Protein AF-A0A9D9YJC8-F1 (afdb_monomer_lite)

Structure (mmCIF, N/CA/C/O backbone):
data_AF-A0A9D9YJC8-F1
#
_entry.id   AF-A0A9D9YJC8-F1
#
loop_
_atom_site.group_PDB
_atom_site.id
_atom_site.type_symbol
_atom_site.label_atom_id
_atom_site.label_alt_id
_atom_site.label_comp_id
_atom_site.label_asym_id
_atom_site.label_entity_id
_atom_site.label_seq_id
_atom_site.pdbx_PDB_ins_code
_atom_site.Cartn_x
_atom_site.Cartn_y
_atom_site.Cartn_z
_atom_site.occupancy
_atom_site.B_iso_or_equiv
_atom_site.auth_seq_id
_atom_site.auth_comp_id
_atom_site.auth_asym_id
_atom_site.auth_atom_id
_atom_site.pdbx_PDB_model_num
ATOM 1 N N . MET A 1 1 ? -12.932 -6.168 7.542 1.00 72.75 1 MET A N 1
ATOM 2 C CA . MET A 1 1 ? -13.847 -5.045 7.820 1.00 72.75 1 MET A CA 1
ATOM 3 C C . MET A 1 1 ? -13.788 -4.081 6.643 1.00 72.75 1 MET A C 1
ATOM 5 O O . MET A 1 1 ? -12.686 -3.835 6.163 1.00 72.75 1 MET A O 1
ATOM 9 N N . LYS A 1 2 ? -14.938 -3.643 6.127 1.00 79.31 2 LYS A N 1
ATOM 10 C CA . LYS A 1 2 ? -15.033 -2.624 5.072 1.00 79.31 2 LYS A CA 1
ATOM 11 C C . LYS A 1 2 ? -15.544 -1.330 5.704 1.00 79.31 2 LYS A C 1
ATOM 13 O O . LYS A 1 2 ? -16.364 -1.413 6.618 1.00 79.31 2 LYS A O 1
ATOM 18 N N . ILE A 1 3 ? -15.028 -0.190 5.265 1.00 84.31 3 ILE A N 1
ATOM 19 C CA . ILE A 1 3 ? -15.571 1.124 5.637 1.00 84.31 3 ILE A CA 1
ATOM 20 C C . ILE A 1 3 ? -16.789 1.453 4.765 1.00 84.31 3 ILE A C 1
ATOM 22 O O . ILE A 1 3 ? -16.972 0.841 3.712 1.00 84.31 3 ILE A O 1
ATOM 26 N N . ASP A 1 4 ? -17.622 2.391 5.209 1.00 84.56 4 ASP A N 1
ATOM 27 C CA . ASP A 1 4 ? -18.735 2.907 4.407 1.00 84.56 4 ASP A CA 1
ATOM 28 C C . ASP A 1 4 ? -18.260 3.706 3.175 1.00 84.56 4 ASP A C 1
ATOM 30 O O . ASP A 1 4 ? -17.097 4.107 3.065 1.00 8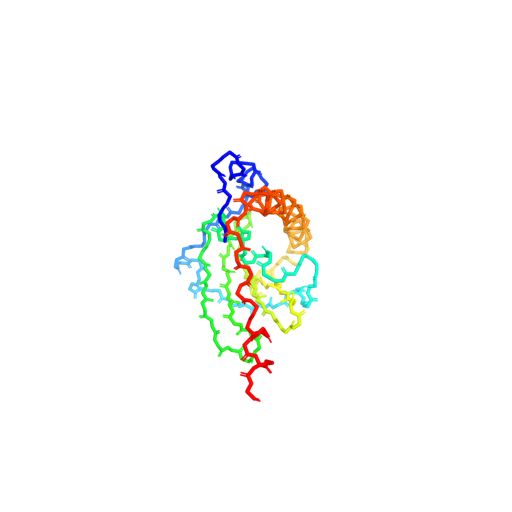4.56 4 ASP A O 1
ATOM 34 N N . GLU A 1 5 ? -19.184 3.959 2.245 1.00 80.19 5 GLU A N 1
ATOM 35 C CA . GLU A 1 5 ? -18.904 4.645 0.975 1.00 80.19 5 GLU A CA 1
ATOM 36 C C . GLU A 1 5 ? -18.399 6.090 1.148 1.00 80.19 5 GLU A C 1
ATOM 38 O O . GLU A 1 5 ? -17.593 6.562 0.345 1.00 80.19 5 GLU A O 1
ATOM 43 N N . ASN A 1 6 ? -18.793 6.806 2.206 1.00 77.81 6 ASN A N 1
ATOM 44 C CA . ASN A 1 6 ? -18.319 8.177 2.431 1.00 77.81 6 ASN A CA 1
ATOM 45 C C . ASN A 1 6 ? -16.844 8.193 2.856 1.00 77.81 6 ASN A C 1
ATOM 47 O O . ASN A 1 6 ? -16.055 9.025 2.398 1.00 77.81 6 ASN A O 1
ATOM 51 N N . HIS A 1 7 ? -16.445 7.256 3.715 1.00 81.56 7 HIS A N 1
ATOM 52 C CA . HIS A 1 7 ? -15.047 7.083 4.103 1.00 81.56 7 HIS A CA 1
ATOM 53 C C . HIS A 1 7 ? -14.195 6.499 2.979 1.00 81.56 7 HIS A C 1
ATOM 55 O O . HIS A 1 7 ? -13.018 6.852 2.872 1.00 81.56 7 HIS A O 1
ATOM 61 N N . LYS A 1 8 ? -14.791 5.693 2.100 1.00 81.75 8 LYS A N 1
ATOM 62 C CA . LYS A 1 8 ? -14.135 5.208 0.886 1.00 81.75 8 LYS A CA 1
ATOM 63 C C . LYS A 1 8 ? -13.747 6.350 -0.054 1.00 81.75 8 LYS A C 1
ATOM 65 O O . LYS A 1 8 ? -12.569 6.463 -0.362 1.00 81.75 8 LYS A O 1
ATOM 70 N N . LYS A 1 9 ? -14.656 7.290 -0.348 1.00 82.06 9 LYS A N 1
ATOM 71 C CA . LYS A 1 9 ? -14.341 8.494 -1.152 1.00 82.06 9 LYS A CA 1
ATOM 72 C C . LYS A 1 9 ? -13.158 9.294 -0.597 1.00 82.06 9 LYS A C 1
ATOM 74 O O . LYS A 1 9 ? -12.341 9.812 -1.349 1.00 82.06 9 LYS A O 1
ATOM 79 N N . SER A 1 10 ? -13.056 9.398 0.730 1.00 85.94 10 SER A N 1
ATOM 80 C CA . SER A 1 10 ? -11.928 10.085 1.377 1.00 85.94 10 SER A CA 1
ATOM 81 C C . SER A 1 10 ? -10.604 9.340 1.185 1.00 85.94 10 SER A C 1
ATOM 83 O O . SER A 1 10 ? -9.569 9.977 1.006 1.00 85.94 10 SER A O 1
ATOM 85 N N . LEU A 1 11 ? -10.621 8.003 1.235 1.00 87.12 11 LEU A N 1
ATOM 86 C CA . LEU A 1 11 ? -9.448 7.198 0.900 1.00 87.12 11 LEU A CA 1
ATOM 87 C C . LEU A 1 11 ? -9.098 7.328 -0.581 1.00 87.12 11 LEU A C 1
ATOM 89 O O . LEU A 1 11 ? -7.939 7.579 -0.884 1.00 87.12 11 LEU A O 1
ATOM 93 N N . ASP A 1 12 ? -10.075 7.256 -1.480 1.00 87.38 12 ASP A N 1
ATOM 94 C CA . ASP A 1 12 ? -9.840 7.379 -2.921 1.00 87.38 12 ASP A CA 1
ATOM 95 C C . ASP A 1 12 ? -9.124 8.699 -3.266 1.00 87.38 12 ASP A C 1
ATOM 97 O O . ASP A 1 12 ? -8.191 8.704 -4.062 1.00 87.38 12 ASP A O 1
ATOM 101 N N . LEU A 1 13 ? -9.446 9.802 -2.574 1.00 87.81 13 LEU A N 1
ATOM 102 C CA . LEU A 1 13 ? -8.731 11.080 -2.718 1.00 87.81 13 LEU A CA 1
ATOM 103 C C . LEU A 1 13 ? -7.248 11.006 -2.314 1.00 87.81 13 LEU A C 1
ATOM 105 O O . LEU A 1 13 ? -6.399 11.601 -2.976 1.00 87.81 13 LEU A O 1
ATOM 109 N N . PHE A 1 14 ? -6.900 10.281 -1.243 1.00 88.44 14 PHE A N 1
ATOM 110 C CA . PHE A 1 14 ? -5.492 10.089 -0.863 1.00 88.44 14 PHE A CA 1
ATOM 111 C C . PHE A 1 14 ? -4.729 9.235 -1.880 1.00 88.44 14 PHE A C 1
ATOM 113 O O . PHE A 1 14 ? -3.523 9.422 -2.048 1.00 88.44 14 PHE A O 1
ATOM 120 N N . PHE A 1 15 ? -5.426 8.306 -2.533 1.00 93.75 15 PHE A N 1
ATOM 121 C CA . PHE A 1 15 ? -4.859 7.297 -3.424 1.00 93.75 15 PHE A CA 1
ATOM 122 C C . PHE A 1 15 ? -5.168 7.569 -4.901 1.00 93.75 15 PHE A C 1
ATOM 124 O O . PHE A 1 15 ? -5.028 6.672 -5.717 1.00 93.75 15 PHE A O 1
ATOM 131 N N . GLN A 1 16 ? -5.508 8.807 -5.273 1.00 92.38 16 GLN A N 1
ATOM 132 C CA . GLN A 1 16 ? -5.893 9.169 -6.647 1.00 92.38 16 GLN A CA 1
ATOM 133 C C . GLN A 1 16 ? -4.832 8.840 -7.714 1.00 92.38 16 GLN A C 1
ATOM 135 O O . GLN A 1 16 ? -5.164 8.654 -8.876 1.00 92.38 16 GLN A O 1
ATOM 140 N N . ASN A 1 17 ? -3.558 8.762 -7.315 1.00 94.69 17 ASN A N 1
ATOM 141 C CA . ASN A 1 17 ? -2.436 8.427 -8.198 1.00 94.69 17 ASN A CA 1
ATOM 142 C C . ASN A 1 17 ? -2.089 6.928 -8.188 1.00 94.69 17 ASN A C 1
ATOM 144 O O . ASN A 1 17 ? -1.084 6.538 -8.781 1.00 94.69 17 ASN A O 1
ATOM 148 N N . PHE A 1 18 ? -2.841 6.116 -7.442 1.00 96.50 18 PHE A N 1
ATOM 149 C CA . PHE A 1 18 ? -2.683 4.671 -7.401 1.00 96.50 18 PHE A CA 1
ATOM 150 C C . PHE A 1 18 ? -3.651 4.044 -8.393 1.00 96.50 18 PHE A C 1
ATOM 152 O O . PHE A 1 18 ? -4.863 4.233 -8.318 1.00 96.50 18 PHE A O 1
ATOM 159 N N . GLU A 1 19 ? -3.108 3.236 -9.285 1.00 96.19 19 GLU A N 1
ATOM 160 C CA . GLU A 1 19 ? -3.851 2.568 -10.339 1.00 96.19 19 GLU A CA 1
ATOM 161 C C . GLU A 1 19 ? -3.686 1.059 -10.208 1.00 96.19 19 GLU A C 1
ATOM 163 O O . GLU A 1 19 ? -2.668 0.558 -9.724 1.00 96.19 19 GLU A O 1
ATOM 168 N N . LYS A 1 20 ? -4.688 0.306 -10.655 1.00 95.94 20 LYS A N 1
ATOM 169 C CA . LYS A 1 20 ? -4.571 -1.150 -10.736 1.00 95.94 20 LYS A CA 1
ATOM 170 C C . LYS A 1 20 ? -3.630 -1.520 -11.877 1.00 95.94 20 LYS A C 1
ATOM 172 O O . LYS A 1 20 ? -3.613 -0.864 -12.918 1.00 95.94 20 LYS A O 1
ATOM 177 N N . VAL A 1 21 ? -2.855 -2.576 -11.671 1.00 95.06 21 VAL A N 1
ATOM 178 C CA . VAL A 1 21 ? -2.067 -3.181 -12.747 1.00 95.06 21 VAL A CA 1
ATOM 179 C C . VAL A 1 21 ? -2.964 -3.989 -13.680 1.00 95.06 21 VAL A C 1
ATOM 181 O O . VAL A 1 21 ? -4.022 -4.475 -13.281 1.00 95.06 21 VAL A O 1
ATOM 184 N N . THR A 1 22 ? -2.522 -4.117 -14.921 1.00 93.31 22 THR A N 1
ATOM 185 C CA . THR A 1 22 ? -3.049 -5.020 -15.944 1.00 93.31 22 THR A CA 1
ATOM 186 C C . THR A 1 22 ? -2.076 -6.178 -16.152 1.00 93.31 22 THR A C 1
ATOM 188 O O . THR A 1 22 ? -0.910 -6.088 -15.765 1.00 93.31 22 THR A O 1
ATOM 191 N N . ASP A 1 23 ? -2.522 -7.245 -16.813 1.00 90.62 23 ASP A N 1
ATOM 192 C CA . ASP A 1 23 ? -1.653 -8.385 -17.128 1.00 90.62 23 ASP A CA 1
ATOM 193 C C . ASP A 1 23 ? -0.441 -7.975 -17.982 1.00 90.62 23 ASP A C 1
ATOM 195 O O . ASP A 1 23 ? 0.650 -8.513 -17.812 1.00 90.62 23 ASP A O 1
ATOM 199 N N . GLU A 1 24 ? -0.603 -6.984 -18.867 1.00 90.56 24 GLU A N 1
ATOM 200 C CA . GLU A 1 24 ? 0.487 -6.464 -19.702 1.00 90.56 24 GLU A CA 1
ATOM 201 C C . GLU A 1 24 ? 1.573 -5.777 -18.863 1.00 90.56 24 GLU A C 1
ATOM 203 O O . GLU A 1 24 ? 2.760 -5.986 -19.109 1.00 90.56 24 GLU A O 1
ATOM 208 N N . ASP A 1 25 ? 1.180 -5.030 -17.824 1.00 90.44 25 ASP A N 1
ATOM 209 C CA . ASP A 1 25 ? 2.125 -4.378 -16.909 1.00 90.44 25 ASP A CA 1
ATOM 210 C C . ASP A 1 25 ? 3.011 -5.401 -16.178 1.00 90.44 25 ASP A C 1
ATOM 212 O O . ASP A 1 25 ? 4.151 -5.102 -15.820 1.00 90.44 25 ASP A O 1
ATOM 216 N N . LEU A 1 26 ? 2.489 -6.611 -15.945 1.00 89.81 26 LEU A N 1
ATOM 217 C CA . LEU A 1 26 ? 3.163 -7.655 -15.176 1.00 89.81 26 LEU A CA 1
ATOM 218 C C . LEU A 1 26 ? 4.048 -8.572 -16.029 1.00 89.81 26 LEU A C 1
ATOM 220 O O . LEU A 1 26 ? 4.967 -9.181 -15.485 1.00 89.81 26 LEU A O 1
ATOM 224 N N . LYS A 1 27 ? 3.849 -8.649 -17.354 1.00 87.81 27 LYS A N 1
ATOM 225 C CA . LYS A 1 27 ? 4.640 -9.534 -18.241 1.00 87.81 27 LYS A CA 1
ATOM 226 C C . LYS A 1 27 ? 6.145 -9.284 -18.174 1.00 87.81 27 LYS A C 1
ATOM 228 O O . LYS A 1 27 ? 6.932 -10.215 -18.318 1.00 87.81 27 LYS A O 1
ATOM 233 N N . THR A 1 28 ? 6.542 -8.028 -17.996 1.00 79.50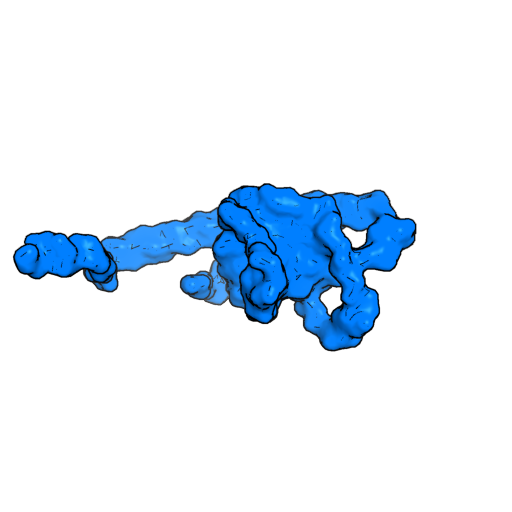 28 THR A N 1
ATOM 234 C CA . THR A 1 28 ? 7.950 -7.603 -17.948 1.00 79.50 28 THR A CA 1
ATOM 235 C C . THR A 1 28 ? 8.400 -7.225 -16.539 1.00 79.50 28 THR A C 1
ATOM 237 O O . THR A 1 28 ? 9.503 -6.704 -16.353 1.00 79.50 28 THR A O 1
ATOM 240 N N . PHE A 1 29 ? 7.553 -7.460 -15.534 1.00 87.38 29 PHE A N 1
ATOM 241 C CA . PHE A 1 29 ? 7.833 -7.055 -14.169 1.00 87.38 29 PHE A CA 1
ATOM 242 C C . PHE A 1 29 ? 8.794 -8.038 -13.502 1.00 87.38 29 PHE A C 1
ATOM 244 O O . PHE A 1 29 ? 8.469 -9.202 -13.280 1.00 87.38 29 PHE A O 1
ATOM 251 N N . SER A 1 30 ? 9.979 -7.546 -13.146 1.00 89.56 30 SER A N 1
ATOM 252 C CA . SER A 1 30 ? 10.936 -8.275 -12.318 1.00 89.56 30 SER A CA 1
ATOM 253 C C . SER A 1 30 ? 11.120 -7.529 -11.005 1.00 89.56 30 SER A C 1
ATOM 255 O O . SER A 1 30 ? 11.667 -6.427 -10.978 1.00 89.56 30 SER A O 1
ATOM 257 N N . SER A 1 31 ? 10.611 -8.105 -9.919 1.00 90.25 31 SER A N 1
ATOM 258 C CA . SER A 1 31 ? 10.542 -7.446 -8.615 1.00 90.25 31 SER A CA 1
ATOM 259 C C . SER A 1 31 ? 11.911 -7.349 -7.944 1.00 90.25 31 SER A C 1
ATOM 261 O O . SER A 1 31 ? 12.615 -8.349 -7.789 1.00 90.25 31 SER A O 1
ATOM 263 N N . ARG A 1 32 ? 12.273 -6.153 -7.468 1.00 92.06 32 ARG A N 1
ATOM 264 C CA . ARG A 1 32 ? 13.414 -5.944 -6.568 1.00 92.06 32 ARG A CA 1
ATOM 265 C C . ARG A 1 32 ? 13.014 -5.080 -5.382 1.00 92.06 32 ARG A C 1
ATOM 267 O O . ARG A 1 32 ? 12.615 -3.924 -5.537 1.00 92.06 32 ARG A O 1
ATOM 274 N N . THR A 1 33 ? 13.158 -5.636 -4.180 1.00 93.00 33 THR A N 1
ATOM 275 C CA . THR A 1 33 ? 12.862 -4.938 -2.924 1.00 93.00 33 THR A CA 1
ATOM 276 C C . THR A 1 33 ? 13.761 -3.722 -2.751 1.00 93.00 33 THR A C 1
ATOM 278 O O . THR A 1 33 ? 14.985 -3.846 -2.710 1.00 93.00 33 THR A O 1
ATOM 281 N N . ILE A 1 34 ? 13.141 -2.549 -2.616 1.00 93.12 34 ILE A N 1
ATOM 282 C CA . ILE A 1 34 ? 13.833 -1.268 -2.438 1.00 93.12 34 ILE A CA 1
ATOM 283 C C . ILE A 1 34 ? 13.752 -0.767 -0.996 1.00 93.12 34 ILE A C 1
ATOM 285 O O . ILE A 1 34 ? 14.697 -0.156 -0.501 1.00 93.12 34 ILE A O 1
ATOM 289 N N . VAL A 1 35 ? 12.660 -1.071 -0.291 1.00 93.75 35 VAL A N 1
ATOM 290 C CA . VAL A 1 35 ? 12.532 -0.821 1.148 1.00 93.75 35 VAL A CA 1
ATOM 291 C C . VAL A 1 35 ? 11.943 -2.056 1.803 1.00 93.75 35 VAL A C 1
ATOM 293 O O . VAL A 1 35 ? 10.955 -2.606 1.325 1.00 93.75 35 VAL A O 1
ATOM 296 N N . SER A 1 36 ? 12.547 -2.499 2.898 1.00 94.25 36 SER A N 1
ATOM 297 C CA . SER A 1 36 ? 12.194 -3.754 3.551 1.00 94.25 36 SER A CA 1
ATOM 298 C C . SER A 1 36 ? 11.894 -3.564 5.036 1.00 94.25 36 SER A C 1
ATOM 300 O O . SER A 1 36 ? 12.330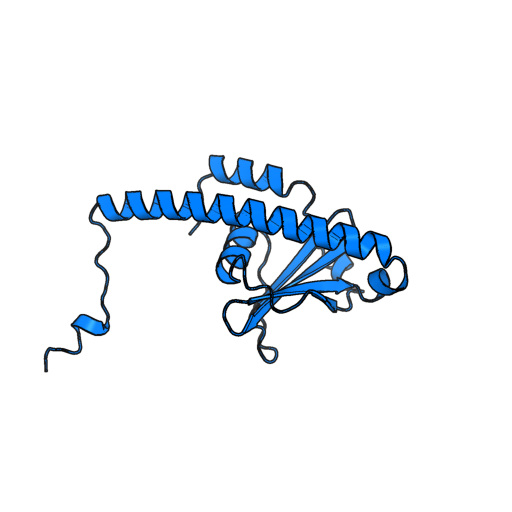 -2.592 5.654 1.00 94.25 36 SER A O 1
ATOM 302 N N . TRP A 1 37 ? 11.140 -4.508 5.605 1.00 93.31 37 TRP A N 1
ATOM 303 C CA . TRP A 1 37 ? 10.875 -4.609 7.048 1.00 93.31 37 TRP A CA 1
ATOM 304 C C . TRP A 1 37 ? 10.198 -3.380 7.676 1.00 93.31 37 TRP A C 1
ATOM 306 O O . TRP A 1 37 ? 10.425 -3.050 8.843 1.00 93.31 37 TRP A O 1
ATOM 316 N N . ILE A 1 38 ? 9.317 -2.709 6.935 1.00 96.00 38 ILE A N 1
ATOM 317 C CA . ILE A 1 38 ? 8.556 -1.577 7.459 1.00 96.00 38 ILE A CA 1
ATOM 318 C C . ILE A 1 38 ? 7.520 -2.103 8.458 1.00 96.00 38 ILE A C 1
ATOM 320 O O . ILE A 1 38 ? 6.619 -2.863 8.108 1.00 96.00 38 ILE A O 1
ATOM 324 N N . SER A 1 39 ? 7.645 -1.699 9.722 1.00 93.69 39 SER A N 1
ATOM 325 C CA . SER A 1 39 ? 6.769 -2.134 10.823 1.00 93.69 39 SER A CA 1
ATOM 326 C C . SER A 1 39 ? 5.585 -1.201 11.085 1.00 93.69 39 SER A C 1
ATOM 328 O O . SER A 1 39 ? 4.629 -1.583 11.764 1.00 93.69 39 SER A O 1
ATOM 330 N N . LYS A 1 40 ? 5.638 0.033 10.571 1.00 93.75 40 LYS A N 1
ATOM 331 C CA . LYS A 1 40 ? 4.604 1.056 10.755 1.00 93.75 40 LYS A CA 1
ATOM 332 C C . LYS A 1 40 ? 4.218 1.662 9.402 1.00 93.75 40 LYS A C 1
ATOM 334 O O . LYS A 1 40 ? 5.091 2.233 8.753 1.00 93.75 40 LYS A O 1
ATOM 339 N N . PRO A 1 41 ? 2.937 1.576 8.998 1.00 95.19 41 PRO A N 1
ATOM 340 C CA . PRO A 1 41 ? 1.848 0.806 9.621 1.00 95.19 41 PRO A CA 1
ATOM 341 C C . PRO A 1 41 ? 2.124 -0.711 9.608 1.00 95.19 41 PRO A C 1
ATOM 343 O O . PRO A 1 41 ? 2.933 -1.167 8.804 1.00 95.19 41 PRO A O 1
ATOM 346 N N . PRO A 1 42 ? 1.459 -1.509 10.462 1.00 95.56 42 PRO A N 1
ATOM 347 C CA . PRO A 1 42 ? 1.604 -2.960 10.426 1.00 95.56 42 PRO A CA 1
ATOM 348 C C . PRO A 1 42 ? 0.979 -3.549 9.152 1.00 95.56 42 PRO A C 1
ATOM 350 O O . PRO A 1 42 ? -0.011 -3.032 8.626 1.00 95.56 42 PRO A O 1
ATOM 353 N N . LYS A 1 43 ? 1.511 -4.687 8.691 1.00 95.44 43 LYS A N 1
ATOM 354 C CA . LYS A 1 43 ? 1.134 -5.334 7.421 1.00 95.44 43 LYS A CA 1
ATOM 355 C C . LYS A 1 43 ? -0.367 -5.570 7.239 1.00 95.44 43 LYS A C 1
ATOM 357 O O . LYS A 1 43 ? -0.887 -5.470 6.132 1.00 95.44 43 LYS A O 1
ATOM 362 N N . TYR A 1 44 ? -1.088 -5.873 8.319 1.00 93.75 44 TYR A N 1
ATOM 363 C CA . TYR A 1 44 ? -2.523 -6.141 8.234 1.00 93.75 44 TYR A CA 1
ATOM 364 C C . TYR A 1 44 ? -3.318 -4.864 7.922 1.00 93.75 44 TYR A C 1
ATOM 366 O O . TYR A 1 44 ? -4.313 -4.942 7.204 1.00 93.75 44 TYR A O 1
ATOM 374 N N . ILE A 1 45 ? -2.873 -3.692 8.401 1.00 95.75 45 ILE A N 1
ATOM 375 C CA . ILE A 1 45 ? -3.490 -2.404 8.056 1.00 95.75 45 ILE A CA 1
ATOM 376 C C . ILE A 1 45 ? -3.236 -2.078 6.590 1.00 95.75 45 ILE A C 1
ATOM 378 O O . ILE A 1 45 ? -4.174 -1.674 5.911 1.00 95.75 45 ILE A O 1
ATOM 382 N N . ILE A 1 46 ? -2.024 -2.322 6.081 1.00 96.94 46 ILE A N 1
ATOM 383 C CA . ILE A 1 46 ? -1.729 -2.196 4.646 1.00 96.94 46 ILE A CA 1
ATOM 384 C C . ILE A 1 46 ? -2.672 -3.080 3.825 1.00 96.94 46 ILE A C 1
ATOM 386 O O . ILE A 1 46 ? -3.354 -2.597 2.926 1.00 96.94 46 ILE A O 1
ATOM 390 N N . SER A 1 47 ? -2.785 -4.362 4.174 1.00 95.50 47 SER A N 1
ATOM 391 C CA . SER A 1 47 ? -3.672 -5.287 3.465 1.00 95.50 47 SER A CA 1
ATOM 392 C C . SER A 1 47 ? -5.136 -4.823 3.488 1.00 95.50 47 SER A C 1
ATOM 394 O O . SER A 1 47 ? -5.828 -4.866 2.471 1.00 95.50 47 SER A O 1
ATOM 396 N N . LEU A 1 48 ? -5.616 -4.333 4.637 1.00 95.00 48 LEU A N 1
ATOM 397 C CA . LEU A 1 48 ? -6.964 -3.779 4.763 1.00 95.00 48 LEU A CA 1
ATOM 398 C C . LEU A 1 48 ? -7.145 -2.502 3.941 1.00 95.00 48 LEU A C 1
ATOM 400 O O . LEU A 1 48 ? -8.204 -2.324 3.345 1.00 95.00 48 LEU A O 1
ATOM 404 N N . LEU A 1 49 ? -6.143 -1.631 3.899 1.00 96.19 49 LEU A N 1
ATOM 405 C CA . LEU A 1 49 ? -6.155 -0.400 3.120 1.00 96.19 49 LEU A CA 1
ATOM 406 C C . LEU A 1 49 ? -6.337 -0.699 1.633 1.00 96.19 49 LEU A C 1
ATOM 408 O O . LEU A 1 49 ? -7.326 -0.265 1.047 1.00 96.19 49 LEU A O 1
ATOM 412 N N . PHE A 1 50 ? -5.472 -1.535 1.062 1.00 96.12 50 PHE A N 1
ATOM 413 C CA . PHE A 1 50 ? -5.575 -1.945 -0.339 1.00 96.12 50 PHE A CA 1
ATOM 414 C C . PHE A 1 50 ? -6.888 -2.681 -0.639 1.00 96.12 50 PHE A C 1
ATOM 416 O O . PHE A 1 50 ? -7.525 -2.413 -1.657 1.00 96.12 50 PHE A O 1
ATOM 423 N N . LYS A 1 51 ? -7.375 -3.522 0.284 1.00 93.88 51 LYS A N 1
ATOM 424 C CA . LYS A 1 51 ? -8.692 -4.163 0.153 1.00 93.88 51 LYS A CA 1
ATOM 425 C C . LYS A 1 51 ? -9.842 -3.151 0.071 1.00 93.88 51 LYS A C 1
ATOM 427 O O . LYS A 1 51 ? -10.786 -3.376 -0.683 1.00 93.88 51 LYS A O 1
ATOM 432 N N . ASN A 1 52 ? -9.808 -2.071 0.854 1.00 93.38 52 ASN A N 1
ATOM 433 C CA . ASN A 1 52 ? -10.851 -1.035 0.821 1.00 93.38 52 ASN A CA 1
ATOM 434 C C . ASN A 1 52 ? -10.773 -0.169 -0.447 1.00 93.38 52 ASN A C 1
ATOM 436 O O . ASN A 1 52 ? -11.809 0.282 -0.926 1.00 93.38 52 ASN A O 1
ATOM 440 N N . LEU A 1 53 ? -9.577 -0.024 -1.018 1.00 93.38 53 LEU A N 1
ATOM 441 C CA . LEU A 1 53 ? -9.332 0.613 -2.316 1.00 93.38 53 LEU A CA 1
ATOM 442 C C . LEU A 1 53 ? -9.631 -0.320 -3.513 1.00 93.38 53 LEU A C 1
ATOM 444 O O . LEU A 1 53 ? -9.547 0.082 -4.669 1.00 93.38 53 LEU A O 1
ATOM 448 N N . GLY A 1 54 ? -9.993 -1.581 -3.255 1.00 92.94 54 GLY A N 1
ATOM 449 C CA . GLY A 1 54 ? -10.360 -2.547 -4.290 1.00 92.94 54 GLY A CA 1
ATOM 450 C C . GLY A 1 54 ? -9.182 -3.114 -5.083 1.00 92.94 54 GLY A C 1
ATOM 451 O O . GLY A 1 54 ? -9.394 -3.589 -6.199 1.00 92.94 54 GLY A O 1
ATOM 452 N N . PHE A 1 55 ? -7.968 -3.062 -4.532 1.00 95.25 55 PHE A N 1
ATOM 453 C CA . PHE A 1 55 ? -6.810 -3.763 -5.079 1.00 95.25 55 PHE A CA 1
ATOM 454 C C . PHE A 1 55 ? -6.868 -5.246 -4.733 1.00 95.25 55 PHE A C 1
ATOM 456 O O . PHE A 1 55 ? -7.340 -5.642 -3.660 1.00 95.25 55 PHE A O 1
ATOM 463 N N . GLU A 1 56 ? -6.373 -6.059 -5.655 1.00 93.25 56 GLU A N 1
ATOM 464 C CA . GLU A 1 56 ? -6.310 -7.497 -5.478 1.00 93.25 56 GLU A CA 1
ATOM 465 C C . GLU A 1 56 ? -5.116 -7.884 -4.608 1.00 93.25 56 GLU A C 1
ATOM 467 O O . GLU A 1 56 ? -4.002 -7.393 -4.784 1.00 93.25 56 GLU A O 1
ATOM 472 N N . LYS A 1 57 ? -5.372 -8.770 -3.645 1.00 94.75 57 LYS A N 1
ATOM 473 C CA . LYS A 1 57 ? -4.340 -9.370 -2.808 1.00 94.75 57 LYS A CA 1
ATOM 474 C C . LYS A 1 57 ? -4.101 -10.789 -3.285 1.00 94.75 57 LYS A C 1
ATOM 476 O O . LYS A 1 57 ? -4.957 -11.646 -3.071 1.00 94.75 57 LYS A O 1
ATOM 481 N N . ILE A 1 58 ? -2.924 -11.019 -3.844 1.00 94.94 58 ILE A N 1
ATOM 482 C CA . ILE A 1 58 ? -2.496 -12.310 -4.362 1.00 94.94 58 ILE A CA 1
ATOM 483 C C . ILE A 1 58 ? -1.911 -13.110 -3.195 1.00 94.94 58 ILE A C 1
ATOM 485 O O . ILE A 1 58 ? -0.936 -12.660 -2.586 1.00 94.94 58 ILE A O 1
ATOM 489 N N . PRO A 1 59 ? -2.505 -14.253 -2.819 1.00 93.75 59 PRO A N 1
ATOM 490 C CA . PRO A 1 59 ? -1.894 -15.149 -1.852 1.00 93.75 59 PRO A CA 1
ATOM 491 C C . PRO A 1 59 ? -0.666 -15.809 -2.481 1.00 93.75 59 PRO A C 1
ATOM 493 O O . PRO A 1 59 ? -0.721 -16.286 -3.612 1.00 93.75 59 PRO A O 1
ATOM 496 N N . VAL A 1 60 ? 0.430 -15.849 -1.736 1.00 92.75 60 VAL A N 1
ATOM 497 C CA . VAL A 1 60 ? 1.652 -16.558 -2.125 1.00 92.75 60 VAL A CA 1
ATOM 498 C C . VAL A 1 60 ? 2.160 -17.352 -0.931 1.00 92.75 60 VAL A C 1
ATOM 500 O O . VAL A 1 60 ? 1.842 -17.013 0.205 1.00 92.75 60 VAL A O 1
ATOM 503 N N . ASP A 1 61 ? 2.943 -18.393 -1.181 1.00 87.31 61 ASP A N 1
ATOM 504 C CA . ASP A 1 61 ? 3.649 -19.135 -0.134 1.00 87.31 61 ASP A CA 1
ATOM 505 C C . ASP A 1 61 ? 5.125 -19.231 -0.521 1.00 87.31 61 ASP A C 1
ATOM 507 O O . ASP A 1 61 ? 5.609 -20.238 -1.036 1.00 87.31 61 ASP A O 1
ATOM 511 N N . ILE A 1 62 ? 5.814 -18.093 -0.403 1.00 85.69 62 ILE A N 1
ATOM 512 C CA . ILE A 1 62 ? 7.213 -17.948 -0.812 1.00 85.69 62 ILE A CA 1
ATOM 513 C C . ILE A 1 62 ? 8.008 -17.503 0.407 1.00 85.69 62 ILE A C 1
ATOM 515 O O . ILE A 1 62 ? 7.936 -16.348 0.829 1.00 85.69 62 ILE A O 1
ATOM 519 N N . GLU A 1 63 ? 8.776 -18.439 0.965 1.00 84.19 63 GLU A N 1
ATOM 520 C CA . GLU A 1 63 ? 9.583 -18.294 2.181 1.00 84.19 63 GLU A CA 1
ATOM 521 C C . GLU A 1 63 ? 8.809 -17.788 3.414 1.00 84.19 63 GLU A C 1
ATOM 523 O O . GLU A 1 63 ? 8.523 -18.527 4.351 1.00 84.19 63 GLU A O 1
ATOM 528 N N . LYS A 1 64 ? 8.595 -16.472 3.475 1.00 86.31 64 LYS A N 1
ATOM 529 C CA . LYS A 1 64 ? 8.101 -15.692 4.619 1.00 86.31 64 LYS A CA 1
ATOM 530 C C . LYS A 1 64 ? 7.049 -14.663 4.204 1.00 86.31 64 LYS A C 1
ATOM 532 O O . LYS A 1 64 ? 6.563 -13.912 5.056 1.00 86.31 64 LYS A O 1
ATOM 537 N N . THR A 1 65 ? 6.749 -14.628 2.914 1.00 91.69 65 THR A N 1
ATOM 538 C CA . THR A 1 65 ? 5.767 -13.770 2.278 1.00 91.69 65 THR A CA 1
ATOM 539 C C . THR A 1 65 ? 4.522 -14.610 2.041 1.00 91.69 65 THR A C 1
ATOM 541 O O . THR A 1 65 ? 4.596 -15.683 1.450 1.00 91.69 65 THR A O 1
ATOM 544 N N . ASN A 1 66 ? 3.389 -14.120 2.530 1.00 93.75 66 ASN A N 1
ATOM 545 C CA . ASN A 1 66 ? 2.082 -14.770 2.451 1.00 93.75 66 ASN A CA 1
ATOM 546 C C . ASN A 1 66 ? 1.153 -14.063 1.456 1.00 93.75 66 ASN A C 1
ATOM 548 O O . ASN A 1 66 ? 0.126 -14.605 1.044 1.00 93.75 66 ASN A O 1
ATOM 552 N N . TRP A 1 67 ? 1.439 -12.802 1.128 1.00 95.94 67 TRP A N 1
ATOM 553 C CA . TRP A 1 67 ? 0.685 -12.065 0.131 1.00 95.94 67 TRP A CA 1
ATOM 554 C C . TRP A 1 67 ? 1.509 -11.005 -0.584 1.00 95.94 67 TRP A C 1
ATOM 556 O O . TRP A 1 67 ? 2.425 -10.405 -0.023 1.00 95.94 67 TRP A O 1
ATOM 566 N N . ILE A 1 68 ? 1.084 -10.736 -1.814 1.00 96.75 68 ILE A N 1
ATOM 567 C CA . ILE A 1 68 ? 1.595 -9.686 -2.685 1.00 96.75 68 ILE A CA 1
ATOM 568 C C . ILE A 1 68 ? 0.418 -8.852 -3.200 1.00 96.75 68 ILE A C 1
ATOM 570 O O . ILE A 1 68 ? -0.688 -9.358 -3.400 1.00 96.75 68 ILE A O 1
ATOM 574 N N . ILE A 1 69 ? 0.638 -7.555 -3.382 1.00 97.38 69 ILE A N 1
ATOM 575 C CA . ILE A 1 69 ? -0.282 -6.635 -4.046 1.00 97.38 69 ILE A CA 1
ATOM 576 C C . ILE A 1 69 ? 0.534 -5.822 -5.048 1.00 97.38 69 ILE A C 1
ATOM 578 O O . ILE A 1 69 ? 1.541 -5.212 -4.689 1.00 97.38 69 ILE A O 1
ATOM 582 N N . TYR A 1 70 ? 0.068 -5.783 -6.290 1.00 97.25 70 TYR A N 1
ATOM 583 C CA . TYR A 1 70 ? 0.653 -4.958 -7.340 1.00 97.25 70 TYR A CA 1
ATOM 584 C C . TYR A 1 70 ? -0.189 -3.704 -7.565 1.00 97.25 70 TYR A C 1
ATOM 586 O O . TYR A 1 70 ? -1.422 -3.744 -7.521 1.00 97.25 70 TYR A O 1
ATOM 594 N N . PHE A 1 71 ? 0.476 -2.581 -7.814 1.00 96.94 71 PHE A N 1
ATOM 595 C CA . PHE A 1 71 ? -0.175 -1.317 -8.145 1.00 96.94 71 PHE A CA 1
ATOM 596 C C . PHE A 1 71 ? 0.719 -0.475 -9.051 1.00 96.94 71 PHE A C 1
ATOM 598 O O . PHE A 1 71 ? 1.941 -0.597 -9.033 1.00 96.94 71 PHE A O 1
ATOM 605 N N . LYS A 1 72 ? 0.104 0.411 -9.828 1.00 95.56 72 LYS A N 1
ATOM 606 C CA . LYS A 1 72 ? 0.790 1.482 -10.540 1.00 95.56 72 LYS A CA 1
ATOM 607 C C . LYS A 1 72 ? 0.748 2.758 -9.713 1.00 95.56 72 LYS A C 1
ATOM 609 O O . LYS A 1 72 ? -0.269 3.070 -9.099 1.00 95.56 72 LYS A O 1
ATOM 614 N N . PHE A 1 73 ? 1.846 3.500 -9.697 1.00 95.62 73 PHE A N 1
ATOM 615 C CA . PHE A 1 73 ? 1.918 4.829 -9.105 1.00 95.62 73 PHE A CA 1
ATOM 616 C C . PHE A 1 73 ? 2.648 5.762 -10.061 1.00 95.62 73 PHE A C 1
ATOM 618 O O . PHE A 1 73 ? 3.819 5.539 -10.372 1.00 95.62 73 PHE A O 1
ATOM 625 N N . LYS A 1 74 ? 1.939 6.786 -10.554 1.00 92.69 74 LYS A N 1
ATOM 626 C CA . LYS A 1 74 ? 2.450 7.723 -11.573 1.00 92.69 74 LYS A CA 1
ATOM 627 C C . LYS A 1 74 ? 3.081 6.998 -12.779 1.00 92.69 74 LYS A C 1
ATOM 629 O O . LYS A 1 74 ? 4.176 7.337 -13.217 1.00 92.69 74 LYS A O 1
ATOM 634 N N . GLY A 1 75 ? 2.399 5.966 -13.280 1.00 89.88 75 GLY A N 1
ATOM 635 C CA . GLY A 1 75 ? 2.814 5.195 -14.458 1.00 89.88 75 GLY A CA 1
ATOM 636 C C . GLY A 1 75 ? 3.872 4.109 -14.224 1.00 89.88 75 GLY A C 1
ATOM 637 O O . GLY A 1 75 ? 4.144 3.352 -15.149 1.00 89.88 75 GLY A O 1
ATOM 638 N N . LYS A 1 76 ? 4.442 3.980 -13.017 1.00 91.69 76 LYS A N 1
ATOM 639 C CA . LYS A 1 76 ? 5.397 2.907 -12.684 1.00 91.69 76 LYS A CA 1
ATOM 640 C C . LYS A 1 76 ? 4.753 1.805 -11.860 1.00 91.69 76 LYS A C 1
ATOM 642 O O . LYS A 1 76 ? 3.930 2.091 -10.992 1.00 91.69 76 LYS A O 1
ATOM 647 N N . VAL A 1 77 ? 5.145 0.559 -12.111 1.00 94.38 77 VAL A N 1
ATOM 648 C CA . VAL A 1 77 ? 4.633 -0.612 -11.390 1.00 94.38 77 VAL A CA 1
ATOM 649 C C . VAL A 1 77 ? 5.429 -0.824 -10.107 1.00 94.38 77 VAL A C 1
ATOM 651 O O . VAL A 1 77 ? 6.661 -0.827 -10.106 1.00 94.38 77 VAL A O 1
ATOM 654 N N . PHE A 1 78 ? 4.706 -1.040 -9.017 1.00 96.19 78 PHE A N 1
ATOM 655 C CA . PHE A 1 78 ? 5.240 -1.370 -7.710 1.00 96.19 78 PHE A CA 1
ATOM 656 C C . PHE A 1 78 ? 4.599 -2.643 -7.182 1.00 96.19 78 PHE A C 1
ATOM 658 O O . PHE A 1 78 ? 3.455 -2.989 -7.491 1.00 96.19 78 PHE A O 1
ATOM 665 N N . GLU A 1 79 ? 5.352 -3.301 -6.318 1.00 96.94 79 GLU A N 1
ATOM 666 C CA . GLU A 1 79 ? 4.918 -4.456 -5.563 1.00 96.94 79 GLU A CA 1
ATOM 667 C C . GLU A 1 79 ? 5.010 -4.128 -4.076 1.00 96.94 79 GLU A C 1
ATOM 669 O O . GLU A 1 79 ? 6.032 -3.644 -3.591 1.00 96.94 79 GLU A O 1
ATOM 674 N N . ILE A 1 80 ? 3.946 -4.408 -3.333 1.00 97.62 80 ILE A N 1
ATOM 675 C CA . ILE A 1 80 ? 3.962 -4.402 -1.875 1.00 97.62 80 ILE A CA 1
ATOM 676 C C . ILE A 1 80 ? 3.626 -5.800 -1.376 1.00 97.62 80 ILE A C 1
ATOM 678 O O . ILE A 1 80 ? 2.642 -6.405 -1.799 1.00 97.62 80 ILE A O 1
ATOM 682 N N . HIS A 1 81 ? 4.439 -6.318 -0.466 1.00 96.94 81 HIS A N 1
ATOM 683 C CA . HIS A 1 81 ? 4.282 -7.671 0.053 1.00 96.94 81 HIS A CA 1
ATOM 684 C C . HIS A 1 81 ? 4.505 -7.706 1.560 1.00 96.94 81 HIS A C 1
ATOM 686 O O . HIS A 1 81 ? 5.174 -6.830 2.124 1.00 96.94 81 HIS A O 1
ATOM 692 N N . ASP A 1 82 ? 3.929 -8.696 2.241 1.00 95.94 82 ASP A N 1
ATOM 693 C CA . ASP A 1 82 ? 4.234 -8.869 3.654 1.00 95.94 82 ASP A CA 1
ATOM 694 C C . ASP A 1 82 ? 5.543 -9.584 3.920 1.00 95.94 82 ASP A C 1
ATOM 696 O O . ASP A 1 82 ? 6.120 -10.265 3.084 1.00 95.94 82 ASP A O 1
ATOM 700 N N . TYR A 1 83 ? 5.976 -9.455 5.166 1.00 90.44 83 TYR A N 1
ATOM 701 C CA . TYR A 1 83 ? 7.055 -10.239 5.710 1.00 90.44 83 TYR A CA 1
ATOM 702 C C . TYR A 1 83 ? 6.750 -10.643 7.166 1.00 90.44 83 TYR A C 1
ATOM 704 O O . TYR A 1 83 ? 5.641 -10.441 7.696 1.00 90.44 83 TYR A O 1
ATOM 712 N N . LYS A 1 84 ? 7.730 -11.260 7.836 1.00 86.50 84 LYS A N 1
ATOM 713 C CA . LYS A 1 84 ? 7.644 -11.665 9.251 1.00 86.50 84 LYS A CA 1
ATOM 714 C C . LYS A 1 84 ? 7.273 -10.495 10.179 1.00 86.50 84 LYS A C 1
ATOM 716 O O . LYS A 1 84 ? 7.403 -9.324 9.832 1.00 86.50 84 LYS A O 1
ATOM 721 N N . PHE A 1 85 ? 6.832 -10.825 11.395 1.00 88.06 85 PHE A N 1
ATOM 722 C CA . PHE A 1 85 ? 6.656 -9.874 12.507 1.00 88.06 85 PHE A CA 1
ATOM 723 C C . PHE A 1 85 ? 5.781 -8.648 12.189 1.00 88.06 85 PHE A C 1
ATOM 725 O O . PHE A 1 85 ? 6.079 -7.533 12.604 1.00 88.06 85 PHE A O 1
ATOM 732 N N . ASN A 1 86 ? 4.690 -8.849 11.445 1.00 90.75 86 ASN A N 1
ATOM 733 C CA . ASN A 1 86 ? 3.779 -7.781 11.017 1.00 90.75 86 ASN A CA 1
ATOM 734 C C . ASN A 1 86 ? 4.417 -6.663 10.178 1.00 90.75 86 ASN A C 1
ATOM 736 O O . ASN A 1 86 ? 3.848 -5.575 10.078 1.00 90.75 86 ASN A O 1
ATOM 740 N N . THR A 1 87 ? 5.547 -6.941 9.533 1.00 96.06 87 THR A N 1
ATOM 741 C CA . THR A 1 87 ? 6.204 -5.999 8.627 1.00 96.06 87 THR A CA 1
ATOM 742 C C . THR A 1 87 ? 5.768 -6.200 7.180 1.00 96.06 87 THR A C 1
ATOM 744 O O . THR A 1 87 ? 5.203 -7.236 6.819 1.00 96.06 87 THR A O 1
ATOM 747 N N . TRP A 1 88 ? 6.003 -5.186 6.359 1.00 97.06 88 TRP A N 1
ATOM 748 C CA . TRP A 1 88 ? 5.814 -5.223 4.914 1.00 97.06 88 TRP A CA 1
ATOM 749 C C . TRP A 1 88 ? 7.006 -4.570 4.218 1.00 97.06 88 TRP A C 1
ATOM 751 O O . TRP A 1 88 ? 7.787 -3.842 4.836 1.00 97.06 88 TRP A O 1
ATOM 761 N N . SER A 1 89 ? 7.141 -4.847 2.931 1.00 97.06 89 SER A N 1
ATOM 762 C CA . SER A 1 89 ? 8.218 -4.337 2.092 1.00 97.06 89 SER A CA 1
ATOM 763 C C . SER A 1 89 ? 7.641 -3.778 0.799 1.00 97.06 89 SER A C 1
ATOM 765 O O . SER A 1 89 ? 6.558 -4.177 0.369 1.00 97.06 89 SER A O 1
ATOM 767 N N . LEU A 1 90 ? 8.374 -2.850 0.195 1.00 97.06 90 LEU A N 1
ATOM 768 C CA . LEU A 1 90 ? 8.069 -2.270 -1.102 1.00 97.06 90 LEU A CA 1
ATOM 769 C C . LEU A 1 90 ? 9.167 -2.662 -2.087 1.00 97.06 90 LEU A C 1
ATOM 771 O O . LEU A 1 90 ? 10.362 -2.522 -1.803 1.00 97.06 90 LEU A O 1
ATOM 775 N N . ALA A 1 91 ? 8.746 -3.123 -3.249 1.00 95.38 91 ALA A N 1
ATOM 776 C CA . ALA A 1 91 ? 9.583 -3.489 -4.368 1.00 95.38 91 ALA A CA 1
ATOM 777 C C . ALA A 1 91 ? 9.126 -2.752 -5.633 1.00 95.38 91 ALA A C 1
ATOM 779 O O . ALA A 1 91 ? 8.008 -2.239 -5.726 1.00 95.38 91 ALA A O 1
ATOM 780 N N . VAL A 1 92 ? 10.036 -2.656 -6.590 1.00 93.75 92 VAL A N 1
ATOM 781 C CA . VAL A 1 92 ? 9.848 -1.960 -7.866 1.00 93.75 92 VAL A CA 1
ATOM 782 C C . VAL A 1 92 ? 10.427 -2.820 -8.984 1.00 93.75 92 VAL A C 1
ATOM 784 O O . VAL A 1 92 ? 11.200 -3.744 -8.712 1.00 93.75 92 VAL A O 1
ATOM 787 N N . ASN A 1 93 ? 10.062 -2.529 -10.232 1.00 90.81 93 ASN A N 1
ATOM 788 C CA . ASN A 1 93 ? 10.645 -3.214 -11.376 1.00 90.81 93 ASN A CA 1
ATOM 789 C C . ASN A 1 93 ? 12.162 -2.959 -11.433 1.00 90.81 93 ASN A C 1
ATOM 791 O O . ASN A 1 93 ? 12.620 -1.818 -11.341 1.00 90.81 93 ASN A O 1
ATOM 795 N N . ASN A 1 94 ? 12.951 -4.015 -11.612 1.00 87.31 94 ASN A N 1
ATOM 796 C CA . ASN A 1 94 ? 14.406 -3.941 -11.668 1.00 87.31 94 ASN A CA 1
ATOM 797 C C . ASN A 1 94 ? 14.894 -2.997 -12.784 1.00 87.31 94 ASN A C 1
ATOM 799 O O . ASN A 1 94 ? 15.869 -2.278 -12.593 1.00 87.31 94 ASN A O 1
ATOM 803 N N . ASN A 1 95 ? 14.171 -2.930 -13.906 1.00 83.50 95 ASN A N 1
ATOM 804 C CA . ASN A 1 95 ? 14.500 -2.024 -15.010 1.00 83.50 95 ASN A CA 1
ATOM 805 C C . ASN A 1 95 ? 14.405 -0.542 -14.603 1.00 83.50 95 ASN A C 1
ATOM 807 O O . ASN A 1 95 ? 15.263 0.252 -14.981 1.00 83.50 95 ASN A O 1
ATOM 811 N N . ASP A 1 96 ? 13.412 -0.178 -13.785 1.00 81.50 96 ASP A N 1
ATOM 812 C CA . ASP A 1 96 ? 13.211 1.200 -13.322 1.00 81.50 96 ASP A CA 1
ATOM 813 C C . ASP A 1 96 ? 14.306 1.666 -12.353 1.00 81.50 96 ASP A C 1
ATOM 815 O O . ASP A 1 96 ? 14.661 2.849 -12.330 1.00 81.50 96 ASP A O 1
ATOM 819 N N . LEU A 1 97 ? 14.848 0.739 -11.554 1.00 78.56 97 LEU A N 1
ATOM 820 C CA . LEU A 1 97 ? 15.939 1.016 -10.615 1.00 78.56 97 LEU A CA 1
ATOM 821 C C . LEU A 1 97 ? 17.232 1.407 -11.323 1.00 78.56 97 LEU A C 1
ATOM 823 O O . LEU A 1 97 ? 17.933 2.305 -10.854 1.00 78.56 97 LEU A O 1
ATOM 827 N N . GLU A 1 98 ? 17.543 0.718 -12.418 1.00 77.69 98 GLU A N 1
ATOM 828 C CA . GLU A 1 98 ? 18.771 0.939 -13.178 1.00 77.69 98 GLU A CA 1
ATOM 829 C C . GLU A 1 98 ? 18.658 2.189 -14.062 1.00 77.69 98 GLU A C 1
ATOM 831 O O . GLU A 1 98 ? 19.619 2.947 -14.182 1.00 77.69 98 GLU A O 1
ATOM 836 N N . SER A 1 99 ? 17.477 2.461 -14.632 1.00 79.75 99 SER A N 1
ATOM 837 C CA . SER A 1 99 ? 17.287 3.593 -15.545 1.00 79.75 99 SER A CA 1
ATOM 838 C C . SER A 1 99 ? 17.062 4.938 -14.847 1.00 79.75 99 SER A C 1
ATOM 840 O O . SER A 1 99 ? 17.430 5.971 -15.401 1.0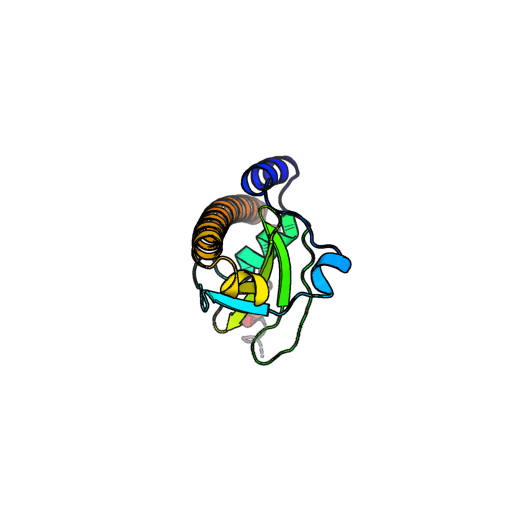0 79.75 99 SER A O 1
ATOM 842 N N . ASP A 1 100 ? 16.424 4.966 -13.667 1.00 79.50 100 ASP A N 1
ATOM 843 C CA . ASP A 1 100 ? 16.016 6.225 -13.027 1.00 79.50 100 ASP A CA 1
ATOM 844 C C . ASP A 1 100 ? 15.965 6.143 -11.491 1.00 79.50 100 ASP A C 1
ATOM 846 O O . ASP A 1 100 ? 14.919 6.214 -10.831 1.00 79.50 100 ASP A O 1
ATOM 850 N N . LYS A 1 101 ? 17.146 5.977 -10.891 1.00 81.31 101 LYS A N 1
ATOM 851 C CA . LYS A 1 101 ? 17.309 5.778 -9.446 1.00 81.31 101 LYS A CA 1
ATOM 852 C C . LYS A 1 101 ? 16.797 6.949 -8.600 1.00 81.31 101 LYS A C 1
ATOM 854 O O . LYS A 1 101 ? 16.256 6.725 -7.515 1.00 81.31 101 LYS A O 1
ATOM 859 N N . LYS A 1 102 ? 16.982 8.193 -9.060 1.00 85.88 102 LYS A N 1
ATOM 860 C CA . LYS A 1 102 ? 16.574 9.388 -8.302 1.00 85.88 102 LYS A CA 1
ATOM 861 C C . LYS A 1 102 ? 15.052 9.500 -8.260 1.00 85.88 102 LYS A C 1
ATOM 863 O O . LYS A 1 102 ? 14.501 9.574 -7.163 1.00 85.88 102 LYS A O 1
ATOM 868 N N . LEU A 1 103 ? 14.389 9.427 -9.417 1.00 85.50 103 LEU A N 1
ATOM 869 C CA . LEU A 1 103 ? 12.930 9.459 -9.483 1.00 85.50 103 LEU A CA 1
ATOM 870 C C . LEU A 1 103 ? 12.320 8.301 -8.691 1.00 85.50 103 LEU A C 1
ATOM 872 O O . LEU A 1 103 ? 11.388 8.500 -7.918 1.00 85.50 103 LEU A O 1
ATOM 876 N N . THR A 1 104 ? 12.881 7.096 -8.822 1.00 86.50 104 THR A N 1
ATOM 877 C CA . THR A 1 104 ? 12.395 5.916 -8.094 1.00 86.50 104 THR A CA 1
ATOM 878 C C . THR A 1 104 ? 12.432 6.133 -6.581 1.00 86.50 104 THR A C 1
ATOM 880 O O . THR A 1 104 ? 11.472 5.800 -5.888 1.00 86.50 104 THR A O 1
ATOM 883 N N . LYS A 1 105 ? 13.495 6.754 -6.054 1.00 88.81 105 LYS A N 1
ATOM 884 C CA . LYS A 1 105 ? 13.581 7.090 -4.629 1.00 88.81 105 LYS A CA 1
ATOM 885 C C . LYS A 1 105 ? 12.506 8.099 -4.205 1.00 88.81 105 LYS A C 1
ATOM 887 O O . LYS A 1 105 ? 11.858 7.888 -3.184 1.00 88.81 105 LYS A O 1
ATOM 892 N N . GLU A 1 106 ? 12.295 9.156 -4.988 1.00 93.50 106 GLU A N 1
ATOM 893 C CA . GLU A 1 106 ? 11.276 10.180 -4.704 1.00 93.50 106 GLU A CA 1
ATOM 894 C C . GLU A 1 106 ? 9.857 9.583 -4.693 1.00 93.50 106 GLU A C 1
ATOM 896 O O . GLU A 1 106 ? 9.078 9.843 -3.772 1.00 93.50 106 GLU A O 1
ATOM 901 N N . LEU A 1 107 ? 9.543 8.710 -5.657 1.00 94.75 107 LEU A N 1
ATOM 902 C CA . LEU A 1 107 ? 8.259 8.004 -5.714 1.00 94.75 107 LEU A CA 1
ATOM 903 C C . LEU A 1 107 ? 8.055 7.091 -4.501 1.00 94.75 107 LEU A C 1
ATOM 905 O O . LEU A 1 107 ? 6.971 7.072 -3.923 1.00 94.75 107 LEU A O 1
ATOM 909 N N . VAL A 1 108 ? 9.090 6.365 -4.076 1.00 94.06 108 VAL A N 1
ATOM 910 C CA . VAL A 1 108 ? 9.026 5.489 -2.897 1.00 94.06 108 VAL A CA 1
ATOM 911 C C . VAL A 1 108 ? 8.742 6.279 -1.619 1.00 94.06 108 VAL A C 1
ATOM 913 O O . VAL A 1 108 ? 7.892 5.874 -0.822 1.00 94.06 108 VAL A O 1
ATOM 916 N N . GLU A 1 109 ? 9.405 7.419 -1.422 1.00 95.56 109 GLU A N 1
ATOM 917 C CA . GLU A 1 109 ? 9.153 8.292 -0.270 1.00 95.56 109 GLU A CA 1
ATOM 918 C C . GLU A 1 109 ? 7.711 8.827 -0.272 1.00 95.56 109 GLU A C 1
ATOM 920 O O . GLU A 1 109 ? 7.040 8.843 0.768 1.00 95.56 109 GLU A O 1
ATOM 925 N N . GLU A 1 110 ? 7.199 9.211 -1.444 1.00 96.69 110 GLU A N 1
ATOM 926 C CA . GLU A 1 110 ? 5.817 9.657 -1.616 1.00 96.69 110 GLU A CA 1
ATOM 927 C C . GLU A 1 110 ? 4.808 8.536 -1.320 1.00 96.69 110 GLU A C 1
ATOM 929 O O . GLU A 1 110 ? 3.875 8.747 -0.539 1.00 96.69 110 GLU A O 1
ATOM 934 N N . ILE A 1 111 ? 5.029 7.331 -1.858 1.00 97.12 111 ILE A N 1
ATOM 935 C CA . ILE A 1 111 ? 4.205 6.141 -1.607 1.00 97.12 111 ILE A CA 1
ATOM 936 C C . ILE A 1 111 ? 4.141 5.856 -0.107 1.00 97.12 111 ILE A C 1
ATOM 938 O O . ILE A 1 111 ? 3.051 5.757 0.455 1.00 97.12 111 ILE A O 1
ATOM 942 N N . ILE A 1 112 ? 5.287 5.787 0.577 1.00 96.62 112 ILE A N 1
ATOM 943 C CA . ILE A 1 112 ? 5.342 5.515 2.022 1.00 96.62 112 ILE A CA 1
ATOM 944 C C . ILE A 1 112 ? 4.585 6.596 2.807 1.00 96.62 112 ILE A C 1
ATOM 946 O O . ILE A 1 112 ? 3.842 6.290 3.746 1.00 96.62 112 ILE A O 1
ATOM 950 N N . LYS A 1 113 ? 4.720 7.870 2.425 1.00 96.62 113 LYS A N 1
ATOM 951 C CA . LYS A 1 113 ? 3.995 8.982 3.056 1.00 96.62 113 LYS A CA 1
ATOM 952 C C . LYS A 1 113 ? 2.481 8.859 2.872 1.00 96.62 113 LYS A C 1
ATOM 954 O O . LYS A 1 113 ? 1.740 9.094 3.831 1.00 96.62 113 LYS A O 1
ATOM 959 N N . ILE A 1 114 ? 2.018 8.485 1.680 1.00 97.00 114 ILE A N 1
ATOM 960 C CA . ILE A 1 114 ? 0.595 8.269 1.390 1.00 97.00 114 ILE A CA 1
ATOM 961 C C . ILE A 1 114 ? 0.073 7.054 2.167 1.00 97.00 114 ILE A C 1
ATOM 963 O O . ILE A 1 114 ? -0.938 7.173 2.861 1.00 97.00 114 ILE A O 1
ATOM 967 N N . LEU A 1 115 ? 0.797 5.930 2.159 1.00 97.06 115 LEU A N 1
ATOM 968 C CA . LEU A 1 115 ? 0.440 4.720 2.906 1.00 97.06 115 LEU A CA 1
ATOM 969 C C . LEU A 1 115 ? 0.323 4.988 4.406 1.00 97.06 115 LEU A C 1
ATOM 971 O O . LEU A 1 115 ? -0.647 4.557 5.027 1.00 97.06 115 LEU A O 1
ATOM 975 N N . ASN A 1 116 ? 1.248 5.753 4.987 1.00 96.25 116 ASN A N 1
ATOM 976 C CA . ASN A 1 116 ? 1.187 6.159 6.391 1.00 96.25 116 ASN A CA 1
ATOM 977 C C . ASN A 1 116 ? -0.067 6.988 6.703 1.00 96.25 116 ASN A C 1
ATOM 979 O O . ASN A 1 116 ? -0.768 6.717 7.682 1.00 96.25 116 ASN A O 1
ATOM 983 N N . LYS A 1 117 ? -0.377 7.989 5.870 1.00 95.38 117 LYS A N 1
ATOM 984 C CA . LYS A 1 117 ? -1.564 8.840 6.046 1.00 95.38 117 LYS A CA 1
ATOM 985 C C . LYS A 1 117 ? -2.860 8.043 5.897 1.00 95.38 117 LYS A C 1
ATOM 987 O O . LYS A 1 117 ? -3.713 8.113 6.780 1.00 95.38 117 LYS A O 1
ATOM 992 N N . GLY A 1 118 ? -2.976 7.265 4.822 1.00 95.38 118 GLY A N 1
ATOM 993 C CA . GLY A 1 118 ? -4.133 6.418 4.538 1.00 95.38 118 GLY A CA 1
ATOM 994 C C . GLY A 1 118 ? -4.369 5.382 5.629 1.00 95.38 118 GLY A C 1
ATOM 995 O O . GLY A 1 118 ? -5.486 5.231 6.114 1.00 95.38 118 GLY A O 1
ATOM 996 N N . SER A 1 119 ? -3.299 4.742 6.099 1.00 95.69 119 SER A N 1
ATOM 997 C CA . SER A 1 119 ? -3.358 3.764 7.186 1.00 95.69 119 SER A CA 1
ATOM 998 C C . SER A 1 119 ? -3.792 4.389 8.504 1.00 95.69 119 SER A C 1
ATOM 1000 O O . SER A 1 119 ? -4.648 3.834 9.184 1.00 95.69 119 SER A O 1
ATOM 1002 N N . LYS A 1 120 ? -3.269 5.572 8.854 1.00 95.06 120 LYS A N 1
ATOM 1003 C CA . LYS A 1 120 ? -3.690 6.306 10.057 1.00 95.06 120 LYS A CA 1
ATOM 1004 C C . LYS A 1 120 ? -5.159 6.729 9.982 1.00 95.06 120 LYS A C 1
ATOM 1006 O O . LYS A 1 120 ? -5.868 6.666 10.986 1.00 95.06 120 LYS A O 1
ATOM 1011 N N . TYR A 1 121 ? -5.617 7.166 8.809 1.00 93.94 121 TYR A N 1
ATOM 1012 C CA . TYR A 1 121 ? -7.024 7.488 8.583 1.00 93.94 121 TYR A CA 1
ATOM 1013 C C . TYR A 1 121 ? -7.903 6.246 8.756 1.00 93.94 121 TYR A C 1
ATOM 1015 O O . TYR A 1 121 ? -8.856 6.276 9.535 1.00 93.94 121 TYR A O 1
ATOM 1023 N N . LEU A 1 122 ? -7.549 5.150 8.080 1.00 93.94 122 LEU A N 1
ATOM 1024 C CA . LEU A 1 122 ? -8.284 3.893 8.139 1.00 93.94 122 LEU A CA 1
ATOM 1025 C C . LEU A 1 122 ? -8.348 3.355 9.569 1.00 93.94 122 LEU A C 1
ATOM 1027 O O . LEU A 1 122 ? -9.435 3.053 10.047 1.00 93.94 122 LEU A O 1
ATOM 1031 N N . ASP A 1 123 ? -7.219 3.292 10.273 1.00 93.12 123 ASP A N 1
ATOM 1032 C CA . ASP A 1 123 ? -7.147 2.805 11.652 1.00 93.12 123 ASP A CA 1
ATOM 1033 C C . ASP A 1 123 ? -8.049 3.619 12.594 1.00 93.12 123 ASP A C 1
ATOM 1035 O O . ASP A 1 123 ? -8.856 3.056 13.336 1.00 93.12 123 ASP A O 1
ATOM 1039 N N . LYS A 1 124 ? -8.035 4.957 12.477 1.00 91.94 124 LYS A N 1
ATOM 1040 C CA . LYS A 1 124 ? -8.943 5.833 13.236 1.00 91.94 124 LYS A CA 1
ATOM 1041 C C . LYS A 1 124 ? -10.415 5.511 12.958 1.00 91.94 124 LYS A C 1
ATOM 1043 O O . LYS A 1 124 ? -11.228 5.516 13.884 1.00 91.94 124 LYS A O 1
ATOM 1048 N N . LYS A 1 125 ? -10.772 5.244 11.699 1.00 91.12 125 LYS A N 1
ATOM 1049 C CA . LYS A 1 125 ? -12.150 4.914 11.306 1.00 91.12 125 LYS A CA 1
ATOM 1050 C C . LYS A 1 125 ? -12.580 3.541 11.794 1.00 91.12 125 LYS A C 1
ATOM 1052 O O . LYS A 1 125 ? -13.626 3.434 12.430 1.00 91.12 125 LYS A O 1
ATOM 1057 N N . LEU A 1 126 ? -11.749 2.525 11.588 1.00 88.94 126 LEU A N 1
ATOM 1058 C CA . LEU A 1 126 ? -12.016 1.178 12.078 1.00 88.94 126 LEU A CA 1
ATOM 1059 C C . LEU A 1 126 ? -12.136 1.162 13.608 1.00 88.94 126 LEU A C 1
ATOM 1061 O O . LEU A 1 126 ? -13.059 0.547 14.131 1.00 88.94 126 LEU A O 1
ATOM 1065 N N . SER A 1 127 ? -11.277 1.895 14.324 1.00 89.38 127 SER A N 1
ATOM 1066 C CA . SER A 1 127 ? -11.360 2.041 15.783 1.00 89.38 127 SER A CA 1
ATOM 1067 C C . SER A 1 127 ? -12.691 2.652 16.236 1.00 89.38 127 SER A C 1
ATOM 1069 O O . SER A 1 127 ? -13.306 2.144 17.172 1.00 89.38 127 SER A O 1
ATOM 1071 N N . SER A 1 128 ? -13.174 3.705 15.562 1.00 88.25 128 SER A N 1
ATOM 1072 C CA . SER A 1 128 ? -14.475 4.321 15.874 1.00 88.25 128 SER A CA 1
ATOM 1073 C C . SER A 1 128 ? -15.625 3.331 15.686 1.00 88.25 128 SER A C 1
ATOM 1075 O O . SER A 1 128 ? -16.414 3.120 16.602 1.00 88.25 128 SER A O 1
ATOM 1077 N N . MET A 1 129 ? -15.660 2.659 14.533 1.00 86.00 129 MET A N 1
ATOM 1078 C CA . MET A 1 129 ? -16.691 1.670 14.210 1.00 86.00 129 MET A CA 1
ATOM 1079 C C . MET A 1 129 ? -16.670 0.474 15.175 1.00 86.00 129 MET A C 1
ATOM 1081 O O . MET A 1 129 ? -17.719 -0.029 15.563 1.00 86.00 129 MET A O 1
ATOM 1085 N N . LEU A 1 130 ? -15.483 0.002 15.574 1.00 85.31 130 LEU A N 1
ATOM 1086 C CA . LEU A 1 130 ? -15.347 -1.071 16.561 1.00 85.31 130 LEU A CA 1
ATOM 1087 C C . LEU A 1 130 ? -15.880 -0.634 17.928 1.00 85.31 130 LEU A C 1
ATOM 1089 O O . LEU A 1 130 ? -16.617 -1.385 18.553 1.00 85.31 130 LEU A O 1
ATOM 1093 N N . LYS A 1 131 ? -15.563 0.586 18.379 1.00 86.12 131 LYS A N 1
ATOM 1094 C CA . LYS A 1 131 ? -16.082 1.123 19.646 1.00 86.12 131 LYS A CA 1
ATOM 1095 C C . LYS A 1 131 ? -17.601 1.246 19.647 1.00 86.12 131 LYS A C 1
ATOM 1097 O O . LYS A 1 131 ? -18.214 0.963 20.667 1.00 86.12 131 LYS A O 1
ATOM 1102 N N . GLU A 1 132 ? -18.202 1.666 18.539 1.00 84.56 132 GLU A N 1
ATOM 1103 C CA . GLU A 1 132 ? -19.662 1.720 18.399 1.00 84.56 132 GLU A CA 1
ATOM 1104 C C . GLU A 1 132 ? -20.277 0.324 18.478 1.00 84.56 132 GLU A C 1
ATOM 1106 O O . GLU A 1 132 ? -21.181 0.105 19.277 1.00 84.56 132 GLU A O 1
ATOM 1111 N N . LYS A 1 133 ? -19.717 -0.645 17.747 1.00 78.75 133 LYS A N 1
ATOM 1112 C CA . LYS A 1 133 ? -20.172 -2.041 17.788 1.00 78.75 133 LYS A CA 1
ATOM 1113 C C . LYS A 1 133 ? -20.025 -2.709 19.156 1.00 78.75 133 LYS A C 1
ATOM 1115 O O . LYS A 1 133 ? -20.816 -3.578 19.496 1.00 78.75 133 LYS A O 1
ATOM 1120 N N . LEU A 1 134 ? -19.018 -2.328 19.941 1.00 79.19 134 LEU A N 1
ATOM 1121 C CA . LEU A 1 134 ? -18.852 -2.831 21.307 1.00 79.19 134 LEU A CA 1
ATOM 1122 C C . LEU A 1 134 ? -19.906 -2.267 22.273 1.00 79.19 134 LEU A C 1
ATOM 1124 O O . LEU A 1 134 ? -20.199 -2.906 23.276 1.00 79.19 134 LEU A O 1
ATOM 1128 N N . LYS A 1 135 ? -20.475 -1.088 21.990 1.00 77.50 135 LYS A N 1
ATOM 1129 C CA . LYS A 1 135 ? -21.540 -0.488 22.812 1.00 77.50 135 LYS A CA 1
ATOM 1130 C C . LYS A 1 135 ? -22.910 -1.115 22.564 1.00 77.50 135 LYS A C 1
ATOM 1132 O O . LYS A 1 135 ? -23.773 -0.991 23.420 1.00 77.50 135 LYS A O 1
ATOM 1137 N N . THR A 1 136 ? -23.118 -1.756 21.416 1.00 70.50 136 THR A N 1
ATOM 1138 C CA . THR A 1 136 ? -24.400 -2.369 21.036 1.00 70.50 136 THR A CA 1
ATOM 1139 C C . THR A 1 136 ? -24.541 -3.824 21.509 1.00 70.50 136 THR A C 1
ATOM 1141 O O . THR A 1 136 ? -25.347 -4.550 20.949 1.00 70.50 136 THR A O 1
ATOM 1144 N N . GLU A 1 137 ? -23.749 -4.260 22.501 1.00 55.44 137 GLU A N 1
ATOM 1145 C CA . GLU A 1 137 ? -23.750 -5.592 23.158 1.00 55.44 137 GLU A CA 1
ATOM 1146 C C . GLU A 1 137 ? -23.592 -6.849 22.265 1.00 55.44 137 GLU A C 1
ATOM 1148 O O . GLU A 1 137 ? -23.367 -7.940 22.780 1.00 55.44 137 GLU A O 1
ATOM 1153 N N . ASP A 1 138 ? -23.545 -6.717 20.939 1.00 53.41 138 ASP A N 1
ATOM 1154 C CA . ASP A 1 138 ? -23.431 -7.830 19.976 1.00 53.41 138 ASP A CA 1
ATOM 1155 C C . ASP A 1 138 ? -22.058 -8.539 19.920 1.00 53.41 138 ASP A C 1
ATOM 1157 O O . ASP A 1 138 ? -21.799 -9.366 19.042 1.00 53.41 138 ASP A O 1
ATOM 1161 N N . PHE A 1 139 ? -21.144 -8.252 20.848 1.00 53.41 139 PHE A N 1
ATOM 1162 C CA . PHE A 1 139 ? -19.858 -8.942 20.934 1.00 53.41 139 PHE A CA 1
ATOM 1163 C C . PHE A 1 139 ? -19.823 -9.870 22.145 1.00 53.41 139 PHE A C 1
ATOM 1165 O O . PHE A 1 139 ? -19.182 -9.588 23.159 1.00 53.41 139 PHE A O 1
ATOM 1172 N N . PHE A 1 140 ? -20.407 -11.061 21.985 1.00 50.59 140 PHE A N 1
ATOM 1173 C CA . PHE A 1 140 ? -19.867 -12.229 22.669 1.00 50.59 140 PHE A CA 1
ATOM 1174 C C . PHE A 1 140 ? -18.430 -12.405 22.176 1.00 50.59 140 PHE A C 1
ATOM 1176 O O . PHE A 1 140 ? -18.174 -12.962 21.107 1.00 50.59 140 PHE A O 1
ATOM 1183 N N . PHE A 1 141 ? -17.465 -11.909 22.953 1.00 48.84 141 PHE A N 1
ATOM 1184 C CA . PHE A 1 141 ? -16.107 -12.420 22.886 1.00 48.84 141 PHE A CA 1
ATOM 1185 C C . PHE A 1 141 ? -16.217 -13.920 23.135 1.00 48.84 141 PHE A C 1
ATOM 1187 O O . PHE A 1 141 ? -16.359 -14.365 24.275 1.00 48.84 141 PHE A O 1
ATOM 1194 N N . ASN A 1 142 ? -16.187 -14.697 22.053 1.00 47.84 142 ASN A N 1
ATOM 1195 C CA . ASN A 1 142 ? -15.982 -16.132 22.094 1.00 47.84 142 ASN A CA 1
ATOM 1196 C C . ASN A 1 142 ? -14.540 -16.333 22.576 1.00 47.84 142 ASN A C 1
ATOM 1198 O O . ASN A 1 142 ? -13.607 -16.546 21.805 1.00 47.84 142 ASN A O 1
ATOM 1202 N N . ASN A 1 143 ? -14.340 -16.116 23.875 1.00 43.88 143 ASN A N 1
ATOM 1203 C CA . ASN A 1 143 ? -13.095 -16.349 24.569 1.00 43.88 143 ASN A CA 1
ATOM 1204 C C . ASN A 1 143 ? -12.897 -17.862 24.528 1.00 43.88 143 ASN A C 1
ATOM 1206 O O . ASN A 1 143 ? -13.418 -18.584 25.376 1.00 43.88 143 ASN A O 1
ATOM 1210 N N . ALA A 1 144 ? -12.151 -18.348 23.537 1.00 47.81 144 ALA A N 1
ATOM 1211 C CA . ALA A 1 144 ? -11.744 -19.749 23.453 1.00 47.81 144 ALA A CA 1
ATOM 1212 C C . ALA A 1 144 ? -11.025 -20.215 24.738 1.00 47.81 144 ALA A C 1
ATOM 1214 O O . ALA A 1 144 ? -11.038 -21.395 25.062 1.00 47.81 144 ALA A O 1
ATOM 1215 N N . PHE A 1 145 ? -10.488 -19.280 25.531 1.00 44.31 145 PHE A N 1
ATOM 1216 C CA . PHE A 1 145 ? -9.913 -19.540 26.851 1.00 44.31 145 PHE A CA 1
ATOM 1217 C C . PHE A 1 145 ? -10.933 -19.840 27.955 1.00 44.31 145 PHE A C 1
ATOM 1219 O O . PHE A 1 145 ? -10.583 -20.502 28.926 1.00 44.31 145 PHE A O 1
ATOM 1226 N N . LYS A 1 146 ? -12.198 -19.414 27.831 1.00 41.50 146 LYS A N 1
ATOM 1227 C CA . LYS A 1 146 ? -13.215 -19.711 28.856 1.00 41.50 146 LYS A CA 1
ATOM 1228 C C . LYS A 1 146 ? -13.677 -21.174 28.812 1.00 41.50 146 LYS A C 1
ATOM 1230 O O . LYS A 1 146 ? -14.256 -21.646 29.779 1.00 41.50 146 LYS A O 1
ATOM 1235 N N . LYS A 1 147 ? -13.389 -21.889 27.717 1.00 41.53 147 LYS A N 1
ATOM 1236 C CA . LYS A 1 147 ? -13.689 -23.319 27.538 1.00 41.53 147 LYS A CA 1
ATOM 1237 C C . LYS A 1 147 ? -12.597 -24.268 28.054 1.00 41.53 147 LYS A C 1
ATOM 1239 O O . LYS A 1 147 ? -12.778 -25.468 27.942 1.00 41.53 147 LYS A O 1
ATOM 1244 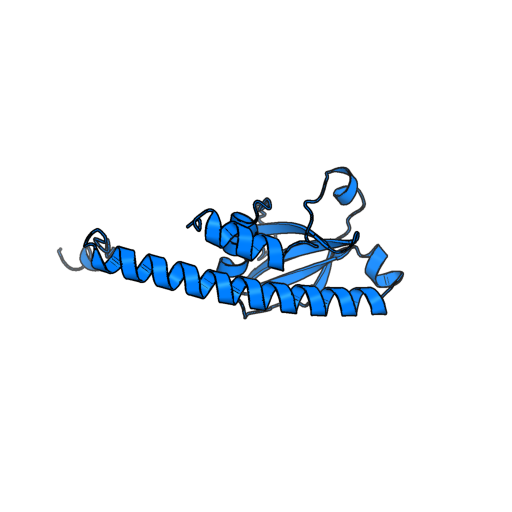N N . MET A 1 148 ? -11.493 -23.757 28.609 1.00 41.56 148 MET A N 1
ATOM 1245 C CA . MET A 1 148 ? -10.401 -24.578 29.166 1.00 41.56 148 MET A CA 1
ATOM 1246 C C . MET A 1 148 ? -10.339 -24.567 30.706 1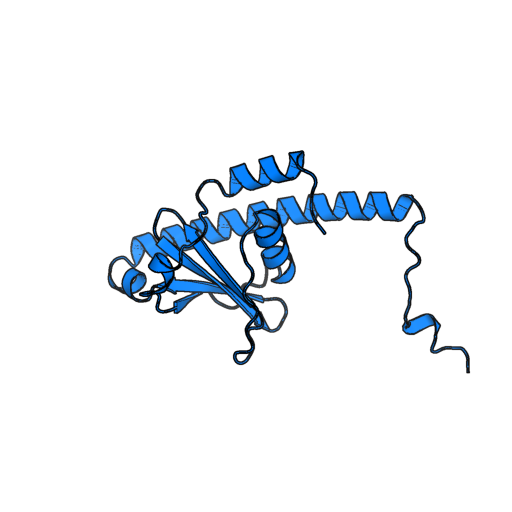.00 41.56 148 MET A C 1
ATOM 1248 O O . MET A 1 148 ? -9.331 -24.969 31.272 1.00 41.56 148 MET A O 1
ATOM 1252 N N . VAL A 1 149 ? -11.383 -24.087 31.399 1.00 45.97 149 VAL A N 1
ATOM 1253 C CA . VAL A 1 149 ? -11.440 -24.059 32.884 1.00 45.97 149 VAL A CA 1
ATOM 1254 C C . VAL A 1 149 ? -12.677 -24.792 33.429 1.00 45.97 149 VAL A C 1
ATOM 1256 O O . VAL A 1 149 ? -13.099 -24.582 34.559 1.00 45.97 149 VAL A O 1
ATOM 1259 N N . GLN A 1 150 ? -13.277 -25.665 32.628 1.00 42.25 150 GLN A N 1
ATOM 1260 C CA . GLN A 1 150 ? -14.250 -26.643 33.102 1.00 42.25 150 GLN A CA 1
ATOM 1261 C C . GLN A 1 150 ? -13.934 -27.954 32.403 1.00 42.25 150 GLN A C 1
ATOM 1263 O O . GLN A 1 150 ? -14.385 -28.156 31.283 1.00 42.25 150 GLN A O 1
ATOM 1268 N N . ASP A 1 151 ? -13.035 -28.718 33.017 1.00 38.78 151 ASP A N 1
ATOM 1269 C CA . ASP A 1 151 ? -13.122 -30.168 33.225 1.00 38.78 151 ASP A CA 1
ATOM 1270 C C . ASP A 1 151 ? -12.054 -30.569 34.257 1.00 38.78 151 ASP A C 1
ATOM 1272 O O . ASP A 1 151 ? -10.867 -30.212 34.057 1.00 38.78 151 ASP A O 1
#

pLDDT: mean 86.35, std 14.49, range [38.78, 97.62]

Secondary structure (DSSP, 8-state):
----HHHHHHHHHHTTTEE---HHHHHT--EEEEEEEE-SS-HHHHHHHHHHTT---EEEEETTEEEEEEEEETTEEEEEEE-STT-EEEEEEHHHHHH-HHHHHHHHHHHHHHHHHHHHHHHHHHHHHHHHHHHTS------GGGGGS--

Radius of gyration: 18.19 Å; chains: 1; bounding box: 43×41×53 Å

Sequence (151 aa):
MKIDENHKKSLDLFFQNFEKVTDEDLKTFSSRTIVSWISKPPKYIISLLFKNLGFEKIPVDIEKTNWIIYFKFKGKVFEIHDYKFNTWSLAVNNNDLESDKKLTKELVEEIIKILNKGSKYLDKKLSSMLKEKLKTEDFFFNNAFKKMVQD

Foldseek 3Di:
DEDDPVLLVVLCVLCVQKAADDPVLCPQADKDFPFWFAPVPFQVLLVRLCVNPVWDWAADDDPFWGTKTWIDGNRFIKIKIDGPPRGITIIGGPVCCVPPVPVVVVSVVSVVVSSNVSSVSVVVRVVVVVVVVVVVVPDPPPVVVVVVPDD